Protein AF-A0A085WQT1-F1 (afdb_monomer)

Solvent-accessible surface area (backbone atoms only — not comparable to full-atom values): 5368 Å² total; per-residue (Å²): 92,69,72,55,51,50,41,53,73,79,41,52,93,72,68,52,70,67,58,55,52,57,35,44,72,73,72,53,52,70,65,62,53,50,52,52,49,50,53,55,51,50,52,54,49,49,53,53,50,37,66,71,67,63,62,67,79,66,52,76,65,52,49,49,54,49,48,53,44,38,73,78,58,42,89,64,69,78,79,76,88,81,74,80,82,80,128

Secondary structure (DSSP, 8-state):
-HHHHHHHHH-GGG--HHHHHHHHTTT--HHHHHHHHHHHHHHHHHHHHHHHHT-----HHHHHHHHHHHHHHTTPPPPP-------

Radius of gyration: 20.11 Å; Cα contacts (8 Å, |Δi|>4): 28; chains: 1; bounding box: 62×26×44 Å

Organism: NCBI:txid394096

Foldseek 3Di:
DVVLLVCCQPPVVPDDVVSVVVVVVVPDDPVVVVVSSVVSVVVSVVVVVCVVVVVDDDPPVRVVVVVVCCVPPNPDDDPPPPDDDDD

Sequence (87 aa):
MFTFLEKVNLSPGKIRQEDMDAVKATGWSDEAIYDAINVCALFNFYNRWIDATGVGHHTAELYQISGERLAEGGYAGPPSSGGNPKG

Structure (mmCIF, N/CA/C/O backbone):
data_AF-A0A085WQT1-F1
#
_entry.id   AF-A0A085WQT1-F1
#
loop_
_atom_site.group_PDB
_atom_site.id
_atom_site.type_symbol
_atom_site.label_atom_id
_atom_site.label_alt_id
_atom_site.label_comp_id
_atom_site.label_asym_id
_atom_site.label_entity_id
_atom_site.label_seq_id
_atom_site.pdbx_PDB_ins_code
_atom_site.Cartn_x
_atom_site.Cartn_y
_atom_site.Cartn_z
_atom_site.occupancy
_atom_site.B_iso_or_equiv
_atom_site.auth_seq_id
_atom_site.auth_comp_id
_atom_site.auth_asym_id
_atom_site.auth_atom_id
_atom_site.pdbx_PDB_model_num
ATOM 1 N N . MET A 1 1 ? -4.106 -4.473 10.268 1.00 90.56 1 MET A N 1
ATOM 2 C CA . MET A 1 1 ? -3.148 -3.700 9.447 1.00 90.56 1 MET A CA 1
ATOM 3 C C . MET A 1 1 ? -2.657 -4.457 8.217 1.00 90.56 1 MET A C 1
ATOM 5 O O . MET A 1 1 ? -3.045 -4.089 7.121 1.00 90.56 1 MET A O 1
ATOM 9 N N . PHE A 1 2 ? -1.871 -5.531 8.344 1.00 92.31 2 PHE A N 1
ATOM 10 C CA . PHE A 1 2 ? -1.293 -6.205 7.166 1.00 92.31 2 PHE A CA 1
ATOM 11 C C . PHE A 1 2 ? -2.327 -6.779 6.185 1.00 92.31 2 PHE A C 1
ATOM 13 O O . PHE A 1 2 ? -2.185 -6.569 4.989 1.00 92.31 2 PHE A O 1
ATOM 20 N N . THR A 1 3 ? -3.421 -7.378 6.667 1.00 94.19 3 THR A N 1
ATOM 21 C CA . THR A 1 3 ? -4.544 -7.815 5.807 1.00 94.19 3 THR A CA 1
ATOM 22 C C . THR A 1 3 ? -5.188 -6.653 5.040 1.00 94.19 3 THR A C 1
ATOM 24 O O . THR A 1 3 ? -5.604 -6.806 3.895 1.00 94.19 3 THR A O 1
ATOM 27 N N .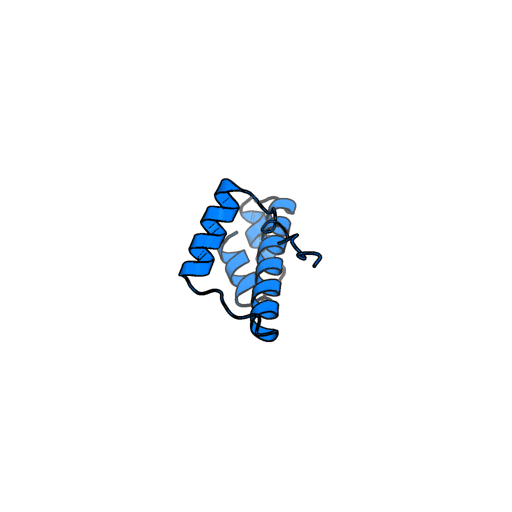 PHE A 1 4 ? -5.248 -5.466 5.652 1.00 95.88 4 PHE A N 1
ATOM 28 C CA . PHE A 1 4 ? -5.731 -4.260 4.982 1.00 95.88 4 PHE A CA 1
ATOM 29 C C . PHE A 1 4 ? -4.762 -3.830 3.869 1.00 95.88 4 PHE A C 1
ATOM 31 O O . PHE A 1 4 ? -5.195 -3.623 2.738 1.00 95.88 4 PHE A O 1
ATOM 38 N N . LEU A 1 5 ? -3.454 -3.783 4.147 1.00 95.69 5 LEU A N 1
ATOM 39 C CA . LEU A 1 5 ? -2.436 -3.457 3.139 1.00 95.69 5 LEU A CA 1
ATOM 40 C C . LEU A 1 5 ? -2.389 -4.474 1.995 1.00 95.69 5 LEU A C 1
ATOM 42 O O . LEU A 1 5 ? -2.230 -4.091 0.840 1.00 95.69 5 LEU A O 1
ATOM 46 N N . GLU A 1 6 ? -2.575 -5.760 2.288 1.00 95.38 6 GLU A N 1
ATOM 47 C CA . GLU A 1 6 ? -2.690 -6.804 1.271 1.00 95.38 6 GLU A CA 1
ATOM 48 C C . GLU A 1 6 ? -3.865 -6.521 0.327 1.00 95.38 6 GLU A C 1
ATOM 50 O O . GLU A 1 6 ? -3.708 -6.554 -0.895 1.00 95.38 6 GLU A O 1
ATOM 55 N N . LYS A 1 7 ? -5.026 -6.139 0.875 1.00 96.12 7 LYS A N 1
ATOM 56 C CA . LYS A 1 7 ? -6.189 -5.738 0.073 1.00 96.12 7 LYS A CA 1
ATOM 57 C C . LYS A 1 7 ? -5.923 -4.464 -0.736 1.00 96.12 7 LYS A C 1
ATOM 59 O O . LYS A 1 7 ? -6.295 -4.421 -1.908 1.00 96.12 7 LYS A O 1
ATOM 64 N N . VAL A 1 8 ? -5.259 -3.459 -0.157 1.00 94.88 8 VAL A N 1
ATOM 65 C CA . VAL A 1 8 ? -4.831 -2.238 -0.872 1.00 94.88 8 VAL A CA 1
ATOM 66 C C . VAL A 1 8 ? -3.916 -2.595 -2.046 1.00 94.88 8 VAL A C 1
ATOM 68 O O . VAL A 1 8 ? -4.048 -2.023 -3.124 1.00 94.88 8 VAL A O 1
ATOM 71 N N . ASN A 1 9 ? -3.029 -3.573 -1.864 1.00 93.25 9 ASN A N 1
ATOM 72 C CA . ASN A 1 9 ? -2.063 -3.990 -2.872 1.00 93.25 9 ASN A CA 1
ATOM 73 C C . ASN A 1 9 ? -2.696 -4.810 -4.013 1.00 93.25 9 ASN A C 1
ATOM 75 O O . ASN A 1 9 ? -2.449 -4.544 -5.189 1.00 93.25 9 ASN A O 1
ATOM 79 N N . LEU A 1 10 ? -3.529 -5.798 -3.672 1.00 94.25 10 LEU A N 1
ATOM 80 C CA . LEU A 1 10 ? -4.084 -6.772 -4.622 1.00 94.25 10 LEU A CA 1
ATOM 81 C C . LEU A 1 10 ? -5.436 -6.359 -5.214 1.00 94.25 10 LEU A C 1
ATOM 83 O O . LEU A 1 10 ? -5.857 -6.881 -6.246 1.00 94.25 10 LEU A O 1
ATOM 87 N N . SER A 1 11 ? -6.186 -5.485 -4.545 1.00 95.56 11 SER A N 1
ATOM 88 C CA . SER A 1 11 ? -7.554 -5.118 -4.932 1.00 95.56 11 SER A CA 1
ATOM 89 C C . SER A 1 11 ? -7.924 -3.682 -4.524 1.00 95.56 11 SER A C 1
ATOM 91 O O . SER A 1 11 ? -8.978 -3.481 -3.910 1.00 95.56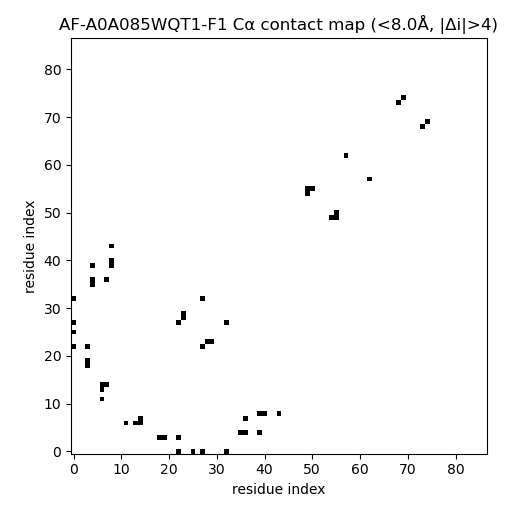 11 SER A O 1
ATOM 93 N N . PRO A 1 12 ? -7.134 -2.658 -4.910 1.00 92.12 12 PRO A N 1
ATOM 94 C CA . PRO A 1 12 ? -7.356 -1.274 -4.475 1.00 92.12 12 PRO A CA 1
ATOM 95 C C . PRO A 1 12 ? -8.763 -0.745 -4.811 1.00 92.12 12 PRO A C 1
ATOM 97 O O . PRO A 1 12 ? -9.377 -0.062 -3.998 1.00 92.12 12 PRO A O 1
ATOM 100 N N . GLY A 1 13 ? -9.348 -1.134 -5.953 1.00 94.69 13 GLY A N 1
ATOM 101 C CA . GLY A 1 13 ? -10.712 -0.730 -6.344 1.00 94.69 13 GLY A CA 1
ATOM 102 C C . GLY A 1 13 ? -11.844 -1.288 -5.461 1.00 94.69 13 GLY A C 1
ATOM 103 O O . GLY A 1 13 ? -12.993 -0.847 -5.560 1.00 94.69 13 GLY A O 1
ATOM 104 N N . LYS A 1 14 ? -11.544 -2.254 -4.582 1.00 96.56 14 LYS A N 1
ATOM 105 C CA . LYS A 1 14 ? -12.493 -2.856 -3.631 1.00 96.56 14 LYS A CA 1
ATOM 106 C C . LYS A 1 14 ? -12.363 -2.298 -2.211 1.00 96.56 14 LYS A C 1
ATOM 108 O O . LYS A 1 14 ? -13.079 -2.774 -1.334 1.00 96.56 14 LYS A O 1
ATOM 113 N N . ILE A 1 15 ? -11.464 -1.340 -1.978 1.00 96.25 15 ILE A N 1
ATOM 114 C CA . ILE A 1 15 ? -11.331 -0.679 -0.676 1.00 96.25 15 ILE A CA 1
ATOM 115 C C . ILE A 1 15 ? -12.564 0.178 -0.408 1.00 96.25 15 ILE A C 1
ATOM 117 O O . ILE A 1 15 ? -13.045 0.892 -1.293 1.00 96.25 15 ILE A O 1
ATOM 121 N N . ARG A 1 16 ? -13.101 0.072 0.803 1.00 97.00 16 ARG A N 1
ATOM 122 C CA . ARG A 1 16 ? -14.251 0.836 1.287 1.00 97.00 16 ARG A CA 1
ATOM 123 C C . ARG A 1 16 ? -13.959 1.410 2.673 1.00 97.00 16 ARG A C 1
ATOM 125 O O . ARG A 1 16 ? -12.936 1.093 3.279 1.00 97.00 16 ARG A O 1
ATOM 132 N N . GLN A 1 17 ? -14.849 2.271 3.161 1.00 95.31 17 GLN A N 1
ATOM 133 C CA . GLN A 1 17 ? -14.677 2.929 4.457 1.00 95.31 17 GLN A CA 1
ATOM 134 C C . GLN A 1 17 ? -14.612 1.910 5.605 1.00 95.31 17 GLN A C 1
ATOM 136 O O . GLN A 1 17 ? -13.820 2.078 6.525 1.00 95.31 17 GLN A O 1
ATOM 141 N N . GLU A 1 18 ? -15.341 0.799 5.502 1.00 96.94 18 GLU A N 1
ATOM 142 C CA . GLU A 1 18 ? -15.360 -0.250 6.523 1.00 96.94 18 GLU A CA 1
ATOM 143 C C . GLU A 1 18 ? -13.985 -0.914 6.694 1.00 96.94 18 GLU A C 1
ATOM 145 O O . GLU A 1 18 ? -13.627 -1.327 7.795 1.00 96.94 18 GLU A O 1
ATOM 150 N N . ASP A 1 19 ? -13.185 -0.987 5.625 1.00 96.44 19 ASP A N 1
ATOM 151 C CA . ASP A 1 19 ? -11.814 -1.496 5.699 1.00 96.44 19 ASP A CA 1
ATOM 152 C C . ASP A 1 19 ? -10.914 -0.556 6.520 1.00 96.44 19 ASP A C 1
ATOM 154 O O . ASP A 1 19 ? -10.092 -1.017 7.316 1.00 96.44 19 ASP A O 1
ATOM 158 N N . MET A 1 20 ? -11.093 0.759 6.339 1.00 94.88 20 MET A N 1
ATOM 159 C CA . MET A 1 20 ? -10.382 1.794 7.095 1.00 94.88 20 MET A CA 1
ATOM 160 C C . MET A 1 20 ? -10.795 1.789 8.567 1.00 94.88 20 MET A C 1
ATOM 162 O O . MET A 1 20 ? -9.945 1.848 9.456 1.00 94.88 20 MET A O 1
ATOM 166 N N . ASP A 1 21 ? -12.089 1.669 8.840 1.00 95.38 21 ASP A N 1
ATOM 167 C CA . ASP A 1 21 ? -12.608 1.643 10.205 1.00 95.38 21 ASP A CA 1
ATOM 168 C C . ASP A 1 21 ? -12.131 0.386 10.947 1.00 95.38 21 ASP A C 1
ATOM 170 O O . ASP A 1 21 ? -11.689 0.466 12.095 1.00 95.38 21 ASP A O 1
ATOM 174 N N . ALA A 1 22 ? -12.123 -0.768 10.270 1.00 95.25 22 ALA A N 1
ATOM 175 C CA . ALA A 1 22 ? -11.628 -2.021 10.829 1.00 95.25 22 ALA A CA 1
ATOM 176 C C . ALA A 1 22 ? -10.142 -1.949 11.204 1.00 95.25 22 ALA A C 1
ATOM 178 O O . ALA A 1 22 ? -9.754 -2.472 12.248 1.00 95.25 22 ALA A O 1
ATOM 179 N N . VAL A 1 23 ? -9.295 -1.301 10.392 1.00 95.56 23 VAL A N 1
ATOM 180 C CA . VAL A 1 23 ? -7.867 -1.167 10.724 1.00 95.56 23 VAL A CA 1
ATOM 181 C C . VAL A 1 23 ? -7.616 -0.148 11.837 1.00 95.56 23 VAL A C 1
ATOM 183 O O . VAL A 1 23 ? -6.778 -0.404 12.703 1.00 95.56 23 VAL A O 1
ATOM 186 N N . LYS A 1 24 ? -8.380 0.951 11.885 1.00 94.56 24 LYS A N 1
ATOM 187 C CA . LYS A 1 24 ? -8.335 1.918 12.995 1.00 94.56 24 LYS A CA 1
ATOM 188 C C . LYS A 1 24 ? -8.761 1.281 14.317 1.00 94.56 24 LYS A C 1
ATOM 190 O O . 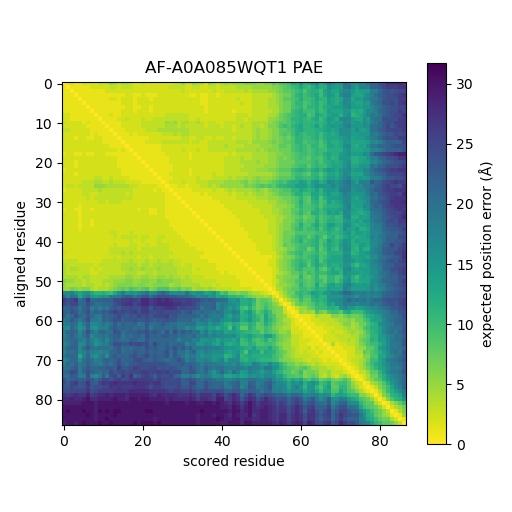LYS A 1 24 ? -8.124 1.504 15.345 1.00 94.56 24 LYS A O 1
ATOM 195 N N . ALA A 1 25 ? -9.773 0.412 14.287 1.00 96.12 25 ALA A N 1
ATOM 196 C CA . ALA A 1 25 ? -10.241 -0.316 15.464 1.00 96.12 25 ALA A CA 1
ATOM 197 C C . ALA A 1 25 ? -9.176 -1.242 16.081 1.00 96.12 25 ALA A C 1
ATOM 199 O O . ALA A 1 25 ? -9.283 -1.585 17.257 1.00 96.12 25 ALA A O 1
ATOM 200 N N . THR A 1 26 ? -8.122 -1.620 15.343 1.00 94.38 26 THR A N 1
ATOM 201 C CA . THR A 1 26 ? -7.008 -2.400 15.910 1.00 94.38 26 THR A CA 1
ATOM 202 C C . THR A 1 26 ? -5.952 -1.539 16.618 1.00 94.38 26 THR A C 1
ATOM 204 O O . THR A 1 26 ? -4.904 -2.068 16.979 1.00 94.38 26 THR A O 1
ATOM 207 N N . GLY A 1 27 ? -6.187 -0.233 16.790 1.00 95.44 27 GLY A N 1
ATOM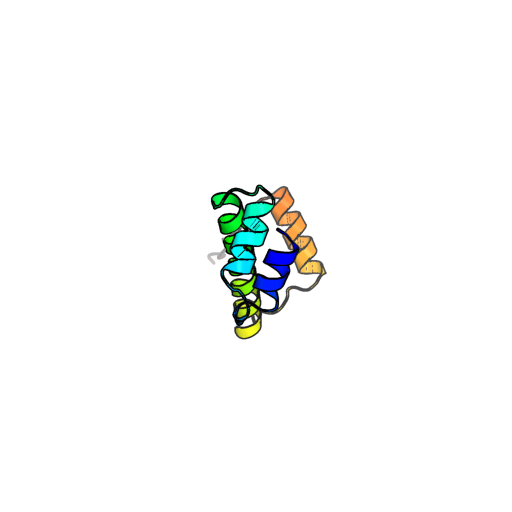 208 C CA . GLY A 1 27 ? -5.351 0.664 17.598 1.00 95.44 27 GLY A CA 1
ATOM 209 C C . GLY A 1 27 ? -4.189 1.345 16.866 1.00 95.44 27 GLY A C 1
ATOM 210 O O . GLY A 1 27 ? -3.350 1.956 17.523 1.00 95.44 27 GLY A O 1
ATOM 211 N N . TRP A 1 28 ? -4.117 1.260 15.533 1.00 94.94 28 TRP A N 1
ATOM 212 C CA . TRP A 1 28 ? -3.140 2.040 14.762 1.00 94.94 28 TRP A CA 1
ATOM 213 C C . TRP A 1 28 ? -3.575 3.498 14.667 1.00 94.94 28 TRP A C 1
ATOM 215 O O . TRP A 1 28 ? -4.760 3.783 14.494 1.00 94.94 28 TRP A O 1
ATOM 225 N N . SER A 1 29 ? -2.612 4.417 14.740 1.00 95.44 29 SER A N 1
ATOM 226 C CA . SER A 1 29 ? -2.872 5.818 14.427 1.00 95.44 29 SER A CA 1
ATOM 227 C C . SER A 1 29 ? -3.159 5.989 12.936 1.00 95.44 29 SER A C 1
ATOM 229 O O . SER A 1 29 ? -2.652 5.241 12.096 1.00 95.44 29 SER A O 1
ATOM 231 N N . ASP A 1 30 ? -3.936 7.018 12.609 1.00 94.62 30 ASP A N 1
ATOM 232 C CA . ASP A 1 30 ? -4.188 7.419 11.225 1.00 94.62 30 ASP A CA 1
ATOM 233 C C . ASP A 1 30 ? -2.875 7.648 10.462 1.00 94.62 30 ASP A C 1
ATOM 235 O O . ASP A 1 30 ? -2.726 7.174 9.341 1.00 94.62 30 ASP A O 1
ATOM 239 N N . GLU A 1 31 ? -1.899 8.297 11.102 1.00 96.62 31 GLU A N 1
ATOM 240 C CA . GLU A 1 31 ? -0.574 8.560 10.534 1.00 96.62 31 GLU A CA 1
ATOM 241 C C . GLU A 1 31 ? 0.162 7.268 10.160 1.00 96.62 31 GLU A C 1
ATOM 243 O O . GLU A 1 31 ? 0.569 7.113 9.013 1.00 96.62 31 GLU A O 1
ATOM 248 N N . ALA A 1 32 ? 0.215 6.277 11.058 1.00 95.88 32 ALA A N 1
ATOM 249 C CA . ALA A 1 32 ? 0.855 4.994 10.763 1.00 95.88 32 ALA A CA 1
ATOM 250 C C . ALA A 1 32 ? 0.150 4.231 9.626 1.00 95.88 32 ALA A C 1
ATOM 252 O O . ALA A 1 32 ? 0.796 3.525 8.845 1.00 95.88 32 ALA A O 1
ATOM 253 N N . ILE A 1 33 ? -1.177 4.363 9.516 1.00 95.88 33 ILE A N 1
ATOM 254 C CA . ILE A 1 33 ? -1.942 3.766 8.417 1.00 95.88 33 ILE A CA 1
ATOM 255 C C . ILE A 1 33 ? -1.598 4.459 7.095 1.00 95.88 33 ILE A C 1
ATOM 257 O O . ILE A 1 33 ? -1.329 3.777 6.104 1.00 95.88 33 ILE A O 1
ATOM 261 N N . TYR A 1 34 ? -1.572 5.793 7.074 1.00 95.88 34 TYR A N 1
ATOM 262 C CA . TYR A 1 34 ? -1.242 6.566 5.878 1.00 95.88 34 TYR A CA 1
ATOM 263 C C . TYR A 1 34 ? 0.204 6.359 5.430 1.00 95.88 34 TYR A C 1
ATOM 265 O O . TYR A 1 34 ? 0.432 6.163 4.237 1.00 95.88 34 TYR A O 1
ATOM 273 N N . ASP A 1 35 ? 1.161 6.306 6.353 1.00 97.06 35 ASP A N 1
ATOM 274 C CA . ASP A 1 35 ? 2.563 6.024 6.039 1.00 97.06 35 ASP A CA 1
ATOM 275 C C . ASP A 1 35 ? 2.723 4.663 5.362 1.00 97.06 35 ASP A C 1
ATOM 277 O O . ASP A 1 35 ? 3.376 4.539 4.324 1.00 97.06 35 ASP A O 1
ATOM 281 N N . ALA A 1 36 ? 2.063 3.635 5.892 1.00 95.31 36 ALA A N 1
ATOM 282 C CA . ALA A 1 36 ? 2.109 2.311 5.294 1.00 95.31 36 ALA A CA 1
ATOM 283 C C . ALA A 1 36 ? 1.432 2.262 3.913 1.00 95.31 36 ALA A C 1
ATOM 285 O O . ALA A 1 36 ? 1.958 1.625 2.997 1.00 9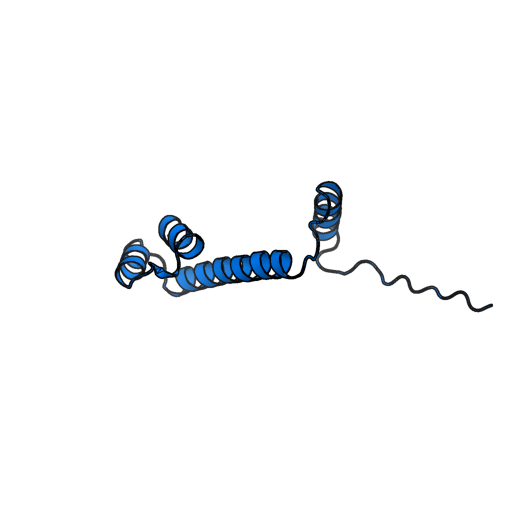5.31 36 ALA A O 1
ATOM 286 N N . ILE A 1 37 ? 0.298 2.955 3.733 1.00 95.25 37 ILE A N 1
ATOM 287 C CA . ILE A 1 37 ? -0.343 3.101 2.416 1.00 95.25 37 ILE A CA 1
ATOM 288 C C . ILE A 1 37 ? 0.616 3.787 1.439 1.00 95.25 37 ILE A C 1
ATOM 290 O O . ILE A 1 37 ? 0.770 3.303 0.319 1.00 95.25 37 ILE A O 1
ATOM 294 N N . ASN A 1 38 ? 1.282 4.868 1.853 1.00 96.00 38 ASN A N 1
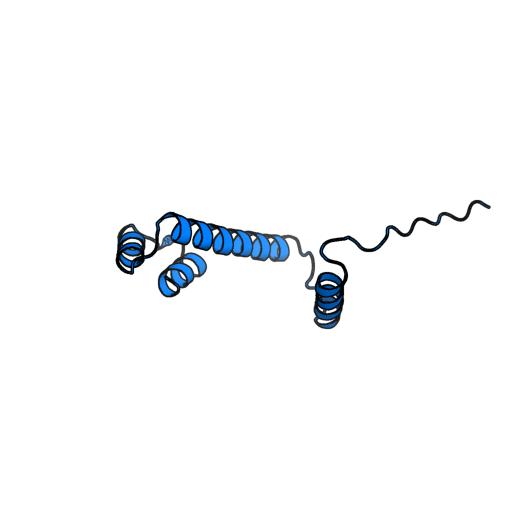ATOM 295 C CA . ASN A 1 38 ? 2.224 5.616 1.021 1.00 96.00 38 ASN A CA 1
ATOM 296 C C . ASN A 1 38 ? 3.386 4.735 0.558 1.00 96.00 38 ASN A C 1
ATOM 298 O O . ASN A 1 38 ? 3.680 4.690 -0.637 1.00 96.00 38 ASN A O 1
ATOM 302 N N . VAL A 1 39 ? 4.003 3.984 1.475 1.00 94.19 39 VAL A N 1
ATOM 303 C CA . VAL A 1 39 ? 5.079 3.041 1.140 1.00 94.19 39 VAL A CA 1
ATOM 304 C C . VAL A 1 39 ? 4.579 1.994 0.141 1.00 94.19 39 VAL A C 1
ATOM 306 O O . VAL A 1 39 ? 5.176 1.826 -0.924 1.00 94.19 39 VAL A O 1
ATOM 309 N N . CYS A 1 40 ? 3.454 1.329 0.427 1.00 92.38 40 CYS A N 1
ATOM 310 C CA . CYS A 1 40 ? 2.889 0.320 -0.472 1.00 92.38 40 CYS A CA 1
ATOM 311 C C . CYS A 1 40 ? 2.543 0.890 -1.856 1.00 92.38 40 CYS A C 1
ATOM 313 O O . CYS A 1 40 ? 2.833 0.258 -2.872 1.00 92.38 40 CYS A O 1
ATOM 315 N N . ALA A 1 41 ? 1.936 2.077 -1.917 1.00 93.12 41 ALA A N 1
ATOM 316 C CA . ALA A 1 41 ? 1.571 2.742 -3.163 1.00 93.12 41 ALA A CA 1
ATOM 317 C C . ALA A 1 41 ? 2.807 3.124 -3.992 1.00 93.12 41 ALA A C 1
ATOM 319 O O . ALA A 1 41 ? 2.805 2.937 -5.209 1.00 93.12 41 ALA A O 1
ATOM 320 N N . LEU A 1 42 ? 3.875 3.592 -3.343 1.00 95.12 42 LEU A N 1
ATOM 321 C CA . LEU A 1 42 ? 5.113 3.976 -4.012 1.00 95.12 42 LEU A CA 1
ATOM 322 C C . LEU A 1 42 ? 5.821 2.769 -4.646 1.00 95.12 42 LEU A C 1
ATOM 324 O O . LEU A 1 42 ? 6.205 2.828 -5.812 1.00 95.12 42 LEU A O 1
ATOM 328 N N . PHE A 1 43 ? 5.926 1.646 -3.930 1.00 90.88 43 PHE A N 1
ATOM 329 C CA . PHE A 1 43 ? 6.451 0.401 -4.507 1.00 90.88 43 PHE A CA 1
ATOM 330 C C . PHE A 1 43 ? 5.591 -0.091 -5.670 1.00 90.88 43 PHE A C 1
ATOM 332 O O . PHE A 1 43 ? 6.104 -0.468 -6.720 1.00 90.88 43 PHE A O 1
ATOM 339 N N . ASN A 1 44 ? 4.270 -0.028 -5.513 1.00 90.81 44 ASN A N 1
ATOM 340 C CA . ASN A 1 44 ? 3.327 -0.364 -6.569 1.00 90.81 44 ASN A CA 1
ATOM 341 C C . ASN A 1 44 ? 3.522 0.469 -7.837 1.00 90.81 44 ASN A C 1
ATOM 343 O O . ASN A 1 44 ? 3.409 -0.060 -8.947 1.00 90.81 44 ASN A O 1
ATOM 347 N N . PHE A 1 45 ? 3.784 1.761 -7.673 1.00 92.31 45 PHE A N 1
ATOM 348 C CA . PHE A 1 45 ? 4.095 2.659 -8.769 1.00 92.31 45 PHE A CA 1
ATOM 349 C C . PHE A 1 45 ? 5.416 2.274 -9.440 1.00 92.31 45 PHE A C 1
ATOM 351 O O . PHE A 1 45 ? 5.428 2.063 -10.651 1.00 92.31 45 PHE A O 1
ATOM 358 N N . TYR A 1 46 ? 6.498 2.120 -8.670 1.00 89.75 46 TYR A N 1
ATOM 359 C CA . TYR A 1 46 ? 7.809 1.788 -9.228 1.00 89.75 46 TYR A CA 1
ATOM 360 C C . TYR A 1 46 ? 7.819 0.446 -9.948 1.00 89.75 46 TYR A C 1
ATOM 362 O O . TYR A 1 46 ? 8.314 0.394 -11.067 1.00 89.75 46 TYR A O 1
ATOM 370 N N . ASN A 1 47 ? 7.218 -0.599 -9.372 1.00 86.69 47 ASN A N 1
ATOM 371 C CA . ASN A 1 47 ? 7.122 -1.907 -10.021 1.00 86.69 47 ASN A CA 1
ATOM 372 C C . ASN A 1 47 ? 6.462 -1.776 -11.402 1.00 86.69 47 ASN A C 1
ATOM 374 O O . ASN A 1 47 ? 7.047 -2.157 -12.408 1.00 86.69 47 ASN A O 1
ATOM 378 N N . ARG A 1 48 ? 5.296 -1.118 -11.473 1.00 87.81 48 ARG A N 1
ATOM 379 C CA . ARG A 1 48 ? 4.580 -0.905 -12.743 1.00 87.81 48 ARG A CA 1
ATOM 380 C C . ARG A 1 48 ? 5.364 -0.039 -13.725 1.00 87.81 48 ARG A C 1
ATOM 382 O O . ARG A 1 48 ? 5.311 -0.290 -14.923 1.00 87.81 48 ARG A O 1
ATOM 389 N N . TRP A 1 49 ? 6.048 0.995 -13.242 1.00 90.69 49 TRP A N 1
ATOM 390 C CA . TRP A 1 49 ? 6.827 1.896 -14.088 1.00 90.69 49 TRP A CA 1
ATOM 391 C C . TRP A 1 49 ? 8.063 1.200 -14.671 1.00 90.69 49 TRP A C 1
ATOM 393 O O . TRP A 1 49 ? 8.306 1.303 -15.872 1.00 90.69 49 TRP A O 1
ATOM 403 N N . ILE A 1 50 ? 8.806 0.451 -13.852 1.00 84.75 50 ILE A N 1
ATOM 404 C CA . ILE A 1 50 ? 9.954 -0.358 -14.283 1.00 84.75 50 ILE A CA 1
ATOM 405 C C . ILE A 1 50 ? 9.494 -1.394 -15.315 1.00 84.75 50 ILE A C 1
ATOM 407 O O . ILE A 1 50 ? 10.040 -1.439 -16.419 1.00 84.75 50 ILE A O 1
ATOM 411 N N . ASP A 1 51 ? 8.435 -2.147 -15.000 1.00 83.75 51 ASP A N 1
ATOM 412 C CA . ASP A 1 51 ? 7.878 -3.171 -15.888 1.00 83.75 51 ASP A CA 1
ATOM 413 C C . ASP A 1 51 ? 7.425 -2.578 -17.233 1.00 83.75 51 ASP A C 1
ATOM 415 O O . ASP A 1 51 ? 7.700 -3.141 -18.292 1.00 83.75 51 ASP A O 1
ATOM 419 N N . ALA A 1 52 ? 6.757 -1.419 -17.215 1.00 83.75 52 ALA A N 1
ATOM 420 C CA . ALA A 1 52 ? 6.237 -0.776 -18.422 1.00 83.75 52 ALA A CA 1
ATOM 421 C C . ALA A 1 52 ? 7.321 -0.118 -19.290 1.00 83.75 52 ALA A C 1
ATOM 423 O O . ALA A 1 52 ? 7.154 -0.014 -20.504 1.00 83.75 52 ALA A O 1
ATOM 424 N N . THR A 1 53 ? 8.413 0.357 -18.687 1.00 87.44 53 THR A N 1
ATOM 425 C CA . THR A 1 53 ? 9.500 1.043 -19.410 1.00 87.44 53 THR A CA 1
ATOM 426 C C . THR A 1 53 ? 10.559 0.087 -19.947 1.00 87.44 53 THR A C 1
ATOM 428 O O . THR A 1 53 ? 11.415 0.507 -20.725 1.00 87.44 53 THR A O 1
ATOM 431 N N . GLY A 1 54 ? 10.509 -1.193 -19.566 1.00 71.88 54 GLY A N 1
ATOM 432 C CA . GLY A 1 54 ? 11.482 -2.187 -20.009 1.00 71.88 54 GLY A CA 1
ATOM 433 C C . GLY A 1 54 ? 12.892 -1.927 -19.475 1.00 71.88 54 GLY A C 1
ATOM 434 O O . GLY A 1 54 ? 13.853 -2.467 -20.025 1.00 71.88 54 GLY A O 1
ATOM 435 N N . VAL A 1 55 ? 13.031 -1.112 -18.418 1.00 68.31 55 VAL A N 1
ATOM 436 C CA . VAL A 1 55 ? 14.275 -0.984 -17.649 1.00 68.31 55 VAL A CA 1
ATOM 437 C C . VAL A 1 55 ? 14.500 -2.338 -16.984 1.00 68.31 55 VAL A C 1
ATOM 439 O O . VAL A 1 55 ? 13.920 -2.653 -15.951 1.00 68.31 55 VAL A O 1
ATOM 442 N N . GLY A 1 56 ? 15.239 -3.196 -17.685 1.00 60.69 56 GLY A N 1
ATOM 443 C CA . GLY A 1 56 ? 15.328 -4.615 -17.385 1.00 60.69 56 GLY A CA 1
ATOM 444 C C . GLY A 1 56 ? 15.827 -4.884 -15.972 1.00 60.69 56 GLY A C 1
ATOM 445 O O . GLY A 1 56 ? 16.713 -4.196 -15.465 1.00 60.69 56 GLY A O 1
ATOM 446 N N . HIS A 1 57 ? 15.265 -5.933 -15.373 1.00 57.09 57 HIS A N 1
ATOM 447 C CA . HIS A 1 57 ? 15.780 -6.547 -14.160 1.00 57.09 57 HIS A CA 1
ATOM 448 C C . HIS A 1 57 ? 17.297 -6.704 -14.272 1.00 57.09 57 HIS A C 1
ATOM 450 O O . HIS A 1 57 ? 17.811 -7.344 -15.193 1.00 57.09 57 HIS A O 1
ATOM 456 N N . HIS A 1 58 ? 18.009 -6.125 -13.312 1.00 61.47 58 HIS A N 1
ATOM 457 C CA . HIS A 1 58 ? 19.395 -6.479 -13.076 1.00 61.47 58 HIS A CA 1
ATOM 458 C C . HIS A 1 58 ? 19.458 -7.999 -12.841 1.00 61.47 58 HIS A C 1
ATOM 460 O O . HIS A 1 58 ? 18.542 -8.588 -12.263 1.00 61.47 58 HI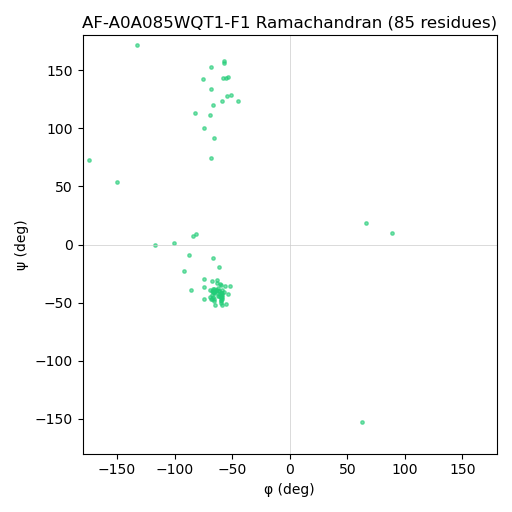S A O 1
ATOM 466 N N . THR A 1 59 ? 20.503 -8.677 -13.317 1.00 66.31 59 THR A N 1
ATOM 467 C CA . THR A 1 59 ? 20.691 -10.092 -12.966 1.00 66.31 59 THR A CA 1
ATOM 468 C C . THR A 1 59 ? 20.750 -10.233 -11.439 1.00 66.31 59 THR A C 1
ATOM 470 O O . THR A 1 59 ? 21.083 -9.276 -10.737 1.00 66.31 59 THR A O 1
ATOM 473 N N . ALA A 1 60 ? 20.437 -11.414 -10.896 1.00 67.81 60 ALA A N 1
ATOM 474 C CA . ALA A 1 60 ? 20.525 -11.650 -9.449 1.00 67.81 60 ALA A CA 1
ATOM 475 C C . ALA A 1 60 ? 21.908 -11.256 -8.880 1.00 67.81 60 ALA A C 1
ATOM 477 O O . ALA A 1 60 ? 21.996 -10.665 -7.807 1.00 67.81 60 ALA A O 1
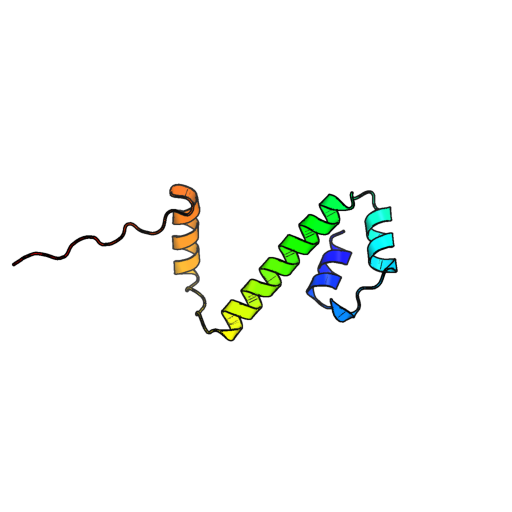ATOM 478 N N . GLU A 1 61 ? 22.972 -11.480 -9.655 1.00 69.12 61 GLU A N 1
ATOM 479 C CA . GLU A 1 61 ? 24.339 -11.040 -9.352 1.00 69.12 61 GLU A CA 1
ATOM 480 C C . GLU A 1 61 ? 24.468 -9.512 -9.272 1.00 69.12 61 GLU A C 1
ATOM 482 O O . GLU A 1 61 ? 25.060 -8.988 -8.333 1.00 69.12 61 GLU A O 1
ATOM 487 N N . LEU A 1 62 ? 23.872 -8.770 -10.211 1.00 66.62 62 LEU A N 1
ATOM 488 C CA . LEU A 1 62 ? 23.874 -7.306 -10.191 1.00 66.62 62 LEU A CA 1
ATOM 489 C C . LEU A 1 62 ? 23.054 -6.738 -9.021 1.00 66.62 62 LEU A C 1
ATOM 491 O O . LEU A 1 62 ? 23.422 -5.688 -8.492 1.00 66.62 62 LEU A O 1
ATOM 495 N N . TYR A 1 63 ? 21.987 -7.417 -8.585 1.00 70.75 63 TYR A N 1
ATOM 496 C CA . TYR A 1 63 ? 21.267 -7.058 -7.357 1.00 70.75 63 TYR A CA 1
ATOM 497 C C . TYR A 1 63 ? 22.119 -7.283 -6.107 1.00 70.75 63 TYR A C 1
ATOM 499 O O . TYR A 1 63 ? 22.125 -6.424 -5.227 1.00 70.75 63 TYR A O 1
ATOM 507 N N . GLN A 1 64 ? 22.869 -8.386 -6.041 1.00 73.19 64 GLN A N 1
ATOM 508 C CA . GLN A 1 64 ? 23.758 -8.671 -4.916 1.00 73.19 64 GLN A CA 1
ATOM 509 C C . GLN A 1 64 ? 24.908 -7.657 -4.834 1.00 73.19 64 GLN A C 1
ATOM 511 O O . GLN A 1 64 ? 25.086 -7.029 -3.794 1.00 73.19 64 GLN A O 1
ATOM 516 N N . ILE A 1 65 ? 25.593 -7.397 -5.953 1.00 76.50 65 ILE A N 1
ATOM 517 C CA . ILE A 1 65 ? 26.656 -6.382 -6.049 1.00 76.50 65 ILE A CA 1
ATOM 518 C C . ILE A 1 65 ? 26.117 -4.989 -5.693 1.00 76.50 65 ILE A C 1
ATOM 520 O O . ILE A 1 65 ? 26.762 -4.217 -4.984 1.00 76.50 65 ILE A O 1
ATOM 524 N N . SER A 1 66 ? 24.914 -4.648 -6.167 1.00 72.00 66 SER A N 1
ATOM 525 C CA . SER A 1 66 ? 24.282 -3.368 -5.835 1.00 72.00 66 SER A CA 1
ATOM 526 C C . SER A 1 66 ? 23.920 -3.279 -4.352 1.00 72.00 66 SER A C 1
ATOM 528 O O . SER A 1 66 ? 24.080 -2.207 -3.772 1.00 72.00 66 SER A O 1
ATOM 530 N N . GLY A 1 67 ? 23.464 -4.379 -3.745 1.00 74.25 67 GLY A N 1
ATOM 531 C CA . GLY A 1 67 ? 23.147 -4.482 -2.321 1.00 74.25 67 GLY A CA 1
ATOM 532 C C . GLY A 1 67 ? 24.377 -4.330 -1.426 1.00 74.25 67 GLY A C 1
ATOM 533 O O . GLY A 1 67 ? 24.347 -3.533 -0.493 1.00 74.25 67 GLY A O 1
ATOM 534 N N . GLU A 1 68 ? 25.473 -5.019 -1.752 1.00 78.00 68 GLU A N 1
ATOM 535 C CA . GLU A 1 68 ? 26.770 -4.883 -1.071 1.00 78.00 68 GLU A CA 1
ATOM 536 C C . GLU A 1 68 ? 27.281 -3.436 -1.159 1.00 78.00 68 GLU A C 1
ATOM 538 O O . GLU A 1 68 ? 27.590 -2.812 -0.144 1.00 78.00 68 GLU A O 1
ATOM 543 N N . ARG A 1 69 ? 27.235 -2.840 -2.358 1.00 80.50 69 ARG A N 1
ATOM 544 C CA . ARG A 1 69 ? 27.605 -1.434 -2.579 1.00 80.50 69 ARG A CA 1
ATOM 545 C C . ARG A 1 69 ? 26.744 -0.457 -1.773 1.00 80.50 69 ARG A C 1
ATOM 547 O O . ARG A 1 69 ? 27.270 0.519 -1.247 1.00 80.50 69 ARG A O 1
ATOM 554 N N . LEU A 1 70 ? 25.434 -0.690 -1.692 1.00 77.88 70 LEU A N 1
ATOM 555 C CA . LEU A 1 70 ? 24.510 0.130 -0.899 1.00 77.88 70 LEU A CA 1
ATOM 556 C C . LEU A 1 70 ? 24.801 0.020 0.603 1.00 77.88 70 LEU A C 1
ATOM 558 O O . LEU A 1 70 ? 24.716 1.025 1.306 1.00 77.88 70 LEU A O 1
ATOM 562 N N . ALA A 1 71 ? 25.155 -1.172 1.086 1.00 78.56 71 ALA A N 1
ATOM 563 C CA . ALA A 1 71 ? 25.482 -1.404 2.489 1.00 78.56 71 ALA A CA 1
ATOM 564 C C . ALA A 1 71 ? 26.803 -0.733 2.903 1.00 78.56 71 ALA A C 1
ATOM 566 O O . ALA A 1 71 ? 26.880 -0.171 3.994 1.00 78.56 71 ALA A O 1
ATOM 567 N N . GLU A 1 72 ? 27.822 -0.754 2.038 1.00 79.19 72 GLU A N 1
ATOM 568 C CA . GLU A 1 72 ? 29.141 -0.174 2.329 1.00 79.19 72 GLU A CA 1
ATOM 569 C C . GLU A 1 72 ? 29.237 1.327 2.007 1.00 79.19 72 GLU A C 1
ATOM 571 O O . GLU A 1 72 ? 29.865 2.083 2.748 1.00 79.19 72 GLU A O 1
ATOM 576 N N . GLY A 1 73 ? 28.629 1.772 0.901 1.00 73.06 73 GLY A N 1
ATOM 577 C CA . GLY A 1 73 ? 28.805 3.117 0.335 1.00 73.06 73 GLY A CA 1
ATOM 578 C C . GLY A 1 73 ? 27.546 3.990 0.303 1.00 73.06 73 GLY A C 1
ATOM 579 O O . GLY A 1 73 ? 27.603 5.134 -0.158 1.00 73.06 73 GLY A O 1
ATOM 580 N N . GLY A 1 74 ? 26.402 3.482 0.771 1.00 71.25 74 GLY A N 1
ATOM 581 C CA . GLY A 1 74 ? 25.123 4.189 0.709 1.00 71.25 74 GLY A CA 1
ATOM 582 C C . GLY A 1 74 ? 24.652 4.456 -0.728 1.00 71.25 74 GLY A C 1
ATOM 583 O O . GLY A 1 74 ? 24.989 3.742 -1.670 1.00 71.25 74 GLY A O 1
ATOM 584 N N . TYR A 1 75 ? 23.858 5.512 -0.922 1.00 74.06 75 TYR A N 1
ATOM 585 C CA . TYR A 1 75 ? 23.297 5.876 -2.235 1.00 74.06 75 TYR A CA 1
ATOM 586 C C . TYR A 1 75 ? 24.262 6.652 -3.144 1.00 74.06 75 TYR A C 1
ATOM 588 O O . TYR A 1 75 ? 23.842 7.157 -4.188 1.00 74.06 75 TYR A O 1
ATOM 596 N N . ALA A 1 76 ? 25.542 6.771 -2.780 1.00 72.38 76 ALA A N 1
ATOM 597 C CA . ALA A 1 76 ? 26.523 7.378 -3.666 1.00 72.38 76 ALA A CA 1
ATOM 598 C C . ALA A 1 76 ? 26.563 6.578 -4.981 1.00 72.38 76 ALA A C 1
ATOM 600 O O . ALA A 1 76 ? 26.730 5.355 -4.988 1.00 72.38 76 ALA A O 1
ATOM 601 N N . GLY A 1 77 ? 26.339 7.250 -6.113 1.00 61.72 77 GLY A N 1
ATOM 602 C CA . GLY A 1 77 ? 26.537 6.641 -7.428 1.00 61.72 77 GLY A CA 1
ATOM 603 C C . GLY A 1 77 ? 27.978 6.132 -7.567 1.00 61.72 77 GLY A C 1
ATOM 604 O O . GLY A 1 77 ? 28.856 6.598 -6.837 1.00 61.72 77 GLY A O 1
ATOM 605 N N . PRO A 1 78 ? 28.253 5.173 -8.469 1.00 60.94 78 PRO A N 1
ATOM 606 C CA . PRO A 1 78 ? 29.636 4.817 -8.762 1.00 60.94 78 PRO A CA 1
ATOM 607 C C . PRO A 1 78 ? 30.408 6.093 -9.143 1.00 60.94 78 PRO A C 1
ATOM 609 O O . PRO A 1 78 ? 29.811 6.992 -9.750 1.00 60.94 78 PRO A O 1
ATOM 612 N N . PRO A 1 79 ? 31.696 6.214 -8.769 1.00 58.50 79 PRO A N 1
ATOM 613 C CA . PRO A 1 79 ? 32.489 7.377 -9.137 1.00 58.50 79 PRO A CA 1
ATOM 614 C C . PRO A 1 79 ? 32.359 7.595 -10.644 1.00 58.50 79 PRO A C 1
ATOM 616 O O . PRO A 1 79 ? 32.507 6.651 -11.425 1.00 58.50 79 PRO A O 1
ATOM 619 N N . SER A 1 80 ? 32.024 8.823 -11.052 1.00 57.81 80 SER A N 1
ATOM 620 C CA . SER A 1 80 ? 32.024 9.168 -12.468 1.00 57.81 80 SER A CA 1
ATOM 621 C C . SER A 1 80 ? 33.406 8.817 -13.008 1.00 57.81 80 SER A C 1
ATOM 623 O O . SER A 1 80 ? 34.422 9.193 -12.421 1.00 57.81 80 SER A O 1
ATOM 625 N N . SER A 1 81 ? 33.465 8.043 -14.091 1.00 54.19 81 SER A N 1
ATOM 626 C CA . SER A 1 81 ? 34.716 7.748 -14.783 1.00 54.19 81 SER A CA 1
ATOM 627 C C . SER A 1 81 ? 35.215 9.034 -15.450 1.00 54.19 81 SER A C 1
ATOM 629 O O . SER A 1 81 ? 35.068 9.244 -16.653 1.00 54.19 81 SER A O 1
ATOM 631 N N . GLY A 1 82 ? 35.733 9.953 -14.640 1.00 56.75 82 GLY A N 1
ATOM 632 C CA . GLY A 1 82 ? 36.444 11.138 -15.068 1.00 56.75 82 GLY A CA 1
ATOM 633 C C . GLY A 1 82 ? 37.820 10.717 -15.551 1.00 56.75 82 GLY A C 1
ATOM 634 O O . GLY A 1 82 ? 38.719 10.480 -14.751 1.00 56.75 82 GLY A O 1
ATOM 635 N N . GLY A 1 83 ? 37.977 10.613 -16.866 1.00 41.53 83 GLY A N 1
ATOM 636 C CA . GLY A 1 83 ? 39.259 10.313 -17.484 1.00 41.53 83 GLY A CA 1
ATOM 637 C C . GLY A 1 83 ? 39.174 10.389 -18.998 1.00 41.53 83 GLY A C 1
ATOM 638 O O . GLY A 1 83 ? 39.180 9.362 -19.663 1.00 41.53 83 GLY A O 1
ATOM 639 N N . ASN A 1 84 ? 39.081 11.599 -19.549 1.00 45.94 84 ASN A N 1
ATOM 640 C CA . ASN A 1 84 ? 39.412 11.803 -20.955 1.00 45.94 84 ASN A CA 1
ATOM 641 C C . ASN A 1 84 ? 40.945 11.937 -21.039 1.00 45.94 84 ASN A C 1
ATOM 643 O O . ASN A 1 84 ? 41.468 12.909 -20.480 1.00 45.94 84 ASN A O 1
ATOM 647 N N . PRO A 1 85 ? 41.693 11.007 -21.660 1.00 47.72 85 PRO A N 1
ATOM 648 C CA . PRO A 1 85 ? 43.109 11.231 -21.901 1.00 47.72 85 PRO A CA 1
ATOM 649 C C . PRO A 1 85 ? 43.227 12.332 -22.959 1.00 47.72 85 PRO A C 1
ATOM 651 O O . PRO A 1 85 ? 42.846 12.152 -24.114 1.00 47.72 85 PRO A O 1
ATOM 654 N N . LYS A 1 86 ? 43.716 13.508 -22.553 1.00 48.31 86 LYS A N 1
ATOM 655 C CA . LYS A 1 86 ? 44.195 14.503 -23.513 1.00 48.31 86 LYS A CA 1
ATOM 656 C C . LYS A 1 86 ? 45.436 13.917 -24.190 1.00 48.31 86 LYS A C 1
ATOM 658 O O . LYS A 1 86 ? 46.381 13.555 -23.489 1.00 48.31 86 LYS A O 1
ATOM 663 N N . GLY A 1 87 ? 45.360 13.766 -25.512 1.00 50.25 87 GLY A N 1
ATOM 664 C CA . GLY A 1 87 ? 46.517 13.522 -26.375 1.00 50.25 87 GLY A CA 1
ATOM 665 C C . GLY A 1 87 ? 47.413 14.743 -26.510 1.00 50.25 87 GLY A C 1
ATOM 666 O O . GLY A 1 87 ? 47.059 15.811 -25.953 1.00 50.25 87 GLY A O 1
#

InterPro domains:
  IPR029032 AhpD-like [G3DSA:1.20.1290.10] (1-68)
  IPR029032 AhpD-like [SSF69118] (2-55)

pLDDT: mean 82.6, std 15.47, range [41.53, 97.06]

Nearest PDB structures (foldseek):
  6k40-assembly3_C  TM=8.318E-01  e=3.730E-02  Deinococcus radiodurans R1 = ATCC 13939 = DSM 20539
  3c1l-assembly1_B  TM=8.722E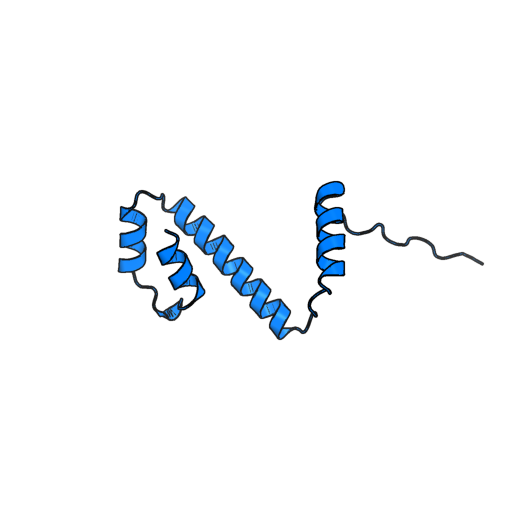-01  e=9.853E-02  Mesorhizobium japonicum MAFF 303099
  3c1l-assembly2_J  TM=8.650E-01  e=1.550E-01  Mesorhizobium japonicum MAFF 303099
  2prr-assembly1_E  TM=7.915E-01  e=3.838E-01  Cupriavidus pinatubonensis JMP134

Mean predicted aligned error: 11.16 Å